Protein AF-A0AA40DHT6-F1 (afdb_monomer_lite)

InterPro domains:
  IPR029058 Alpha/Beta hydrolase fold [G3DSA:3.40.50.1820] (3-81)
  IPR029058 Alpha/Beta hydrolase fold [SSF53474] (16-81)
  IPR052374 SERAC1 [PTHR48182] (6-81)

Sequence (81 aa):
ADAKQQTVLYVARQLLDSLAENRKREEEVTRPLVFLAHSMGGLVVARALTFAASQSGKVDLMRIFECFAGGIFFGTPFGGS

Organism: NCBI:txid314023

Radius of gyration: 12.75 Å; chains: 1; bounding box: 36×20×33 Å

Secondary structure (DSSP, 8-state):
-HHHHHHHHHHHHHHHHHHHHT--SHHHHHS-EEEEEETHHHHHHHHHHHHHHT-TT-HHHHHHHHTEEEEEEES--TT--

Foldseek 3Di:
DVVLVVVLLVLLVVVLVVLLVVQPDPCRLQAADEEEAEAQRVSSPVSNLVVLCVCPPDPSSVSNNVSHPYYDYYNYPPVHD

pLDDT: mean 91.22, std 9.56, range [54.06, 97.81]

Structure (mmCIF, N/CA/C/O backbone):
data_AF-A0AA40DHT6-F1
#
_entry.id   AF-A0AA40DHT6-F1
#
loop_
_atom_site.group_PDB
_atom_site.id
_atom_site.type_symbol
_atom_site.label_atom_id
_atom_site.label_alt_id
_atom_site.label_comp_id
_atom_site.label_asym_id
_atom_site.label_entity_id
_atom_site.label_seq_id
_atom_site.pdbx_PDB_ins_code
_atom_site.Cartn_x
_atom_site.Cartn_y
_atom_site.Cartn_z
_atom_site.occupancy
_atom_site.B_iso_or_equiv
_atom_site.auth_seq_id
_atom_site.auth_comp_id
_atom_site.auth_asym_id
_atom_site.auth_atom_id
_atom_site.pdbx_PDB_model_num
ATOM 1 N N . ALA A 1 1 ? 21.453 -2.543 -7.139 1.00 58.59 1 ALA A N 1
ATOM 2 C CA . ALA A 1 1 ? 20.074 -3.047 -6.971 1.00 58.59 1 ALA A CA 1
ATOM 3 C C . ALA A 1 1 ? 19.498 -2.639 -5.613 1.00 58.59 1 ALA A C 1
ATOM 5 O O . ALA A 1 1 ? 18.397 -2.097 -5.590 1.00 58.59 1 ALA A O 1
ATOM 6 N N . ASP A 1 2 ? 20.264 -2.776 -4.525 1.00 60.88 2 ASP A N 1
ATOM 7 C CA . ASP A 1 2 ? 19.818 -2.442 -3.161 1.00 60.88 2 ASP A CA 1
ATOM 8 C C . ASP A 1 2 ? 19.400 -0.985 -2.947 1.00 60.88 2 ASP A C 1
ATOM 10 O O . ASP A 1 2 ? 18.324 -0.740 -2.411 1.00 60.88 2 ASP A O 1
ATOM 14 N N . ALA A 1 3 ? 20.168 -0.008 -3.440 1.00 65.88 3 ALA A N 1
ATOM 15 C CA . ALA A 1 3 ? 19.831 1.410 -3.254 1.00 65.88 3 ALA A CA 1
ATOM 16 C C . ALA A 1 3 ? 18.442 1.768 -3.821 1.00 65.88 3 ALA A C 1
ATOM 18 O O . ALA A 1 3 ? 17.658 2.461 -3.178 1.00 65.88 3 ALA A O 1
ATOM 19 N N . LYS A 1 4 ? 18.084 1.219 -4.992 1.00 68.31 4 LYS A N 1
ATOM 20 C CA . LYS A 1 4 ? 16.769 1.435 -5.619 1.00 68.31 4 LYS A CA 1
ATOM 21 C C . LYS A 1 4 ? 15.646 0.811 -4.784 1.00 68.31 4 LYS A C 1
ATOM 23 O O . LYS A 1 4 ? 14.587 1.413 -4.632 1.00 68.31 4 LYS A O 1
ATOM 28 N N . GLN A 1 5 ? 15.873 -0.376 -4.221 1.00 71.25 5 GLN A N 1
ATOM 29 C CA . GLN A 1 5 ? 14.904 -1.051 -3.352 1.00 71.25 5 GLN A CA 1
ATOM 30 C C . GLN A 1 5 ? 14.720 -0.313 -2.019 1.00 71.25 5 GLN A C 1
ATOM 32 O O . GLN A 1 5 ? 13.588 -0.180 -1.551 1.00 71.25 5 GLN A O 1
ATOM 37 N N . GLN A 1 6 ? 15.802 0.230 -1.454 1.00 72.75 6 GLN A N 1
ATOM 38 C CA . GLN A 1 6 ? 15.759 1.074 -0.259 1.00 72.75 6 GLN A CA 1
ATOM 39 C C . GLN A 1 6 ? 14.956 2.357 -0.506 1.00 72.75 6 GLN A C 1
ATOM 41 O O . GLN A 1 6 ? 14.092 2.693 0.304 1.00 72.75 6 GLN A O 1
ATOM 46 N N . THR A 1 7 ? 15.156 3.027 -1.648 1.00 87.12 7 THR A N 1
ATOM 47 C CA . THR A 1 7 ? 14.362 4.208 -2.020 1.00 87.12 7 THR A CA 1
ATOM 48 C C . THR A 1 7 ? 12.879 3.871 -2.168 1.00 87.12 7 THR A C 1
ATOM 50 O O . THR A 1 7 ? 12.038 4.593 -1.643 1.00 87.12 7 THR A O 1
ATOM 53 N N . VAL A 1 8 ? 12.528 2.759 -2.824 1.00 91.50 8 VAL A N 1
ATOM 54 C CA . VAL A 1 8 ? 11.117 2.367 -2.991 1.00 91.50 8 VAL A CA 1
ATOM 55 C C . VAL A 1 8 ? 10.450 2.095 -1.642 1.00 91.50 8 VAL A C 1
ATOM 57 O O . VAL A 1 8 ? 9.328 2.544 -1.432 1.00 91.50 8 VAL A O 1
ATOM 60 N N . LEU A 1 9 ? 11.122 1.401 -0.716 1.00 93.25 9 LEU A N 1
ATOM 61 C CA . LEU A 1 9 ? 10.567 1.161 0.620 1.00 93.25 9 LEU A CA 1
ATOM 62 C C . LEU A 1 9 ? 10.398 2.464 1.412 1.00 93.25 9 LEU A C 1
ATOM 64 O O . LEU A 1 9 ? 9.399 2.627 2.109 1.00 93.25 9 LEU A O 1
ATOM 68 N N . TYR A 1 10 ? 11.352 3.390 1.301 1.00 95.25 10 TYR A N 1
ATOM 69 C CA . TYR A 1 10 ? 11.248 4.702 1.932 1.00 95.25 10 TYR A CA 1
ATOM 70 C C . TYR A 1 10 ? 10.018 5.470 1.427 1.00 95.25 10 TYR A C 1
ATOM 72 O O . TYR A 1 10 ? 9.178 5.874 2.228 1.00 95.25 10 TYR A O 1
ATOM 80 N N . VAL A 1 11 ? 9.851 5.578 0.105 1.00 96.50 11 VAL A N 1
ATOM 81 C CA . VAL A 1 11 ? 8.696 6.266 -0.498 1.00 96.50 11 VAL A CA 1
ATOM 82 C C . VAL A 1 11 ? 7.385 5.535 -0.180 1.00 96.50 11 VAL A C 1
ATOM 84 O O . VAL A 1 11 ? 6.371 6.175 0.080 1.00 96.50 11 VAL A O 1
ATOM 87 N N . ALA A 1 12 ? 7.394 4.200 -0.128 1.00 97.19 12 ALA A N 1
ATOM 88 C CA . ALA A 1 12 ? 6.230 3.407 0.262 1.00 97.19 12 ALA A CA 1
ATOM 89 C C . ALA A 1 12 ? 5.773 3.710 1.697 1.00 97.19 12 ALA A C 1
ATOM 91 O O . ALA A 1 12 ? 4.576 3.832 1.944 1.00 97.19 12 ALA A O 1
ATOM 92 N N . ARG A 1 13 ? 6.712 3.882 2.636 1.00 96.44 13 ARG A N 1
ATOM 93 C CA . ARG A 1 13 ? 6.390 4.309 4.006 1.00 96.44 13 ARG A CA 1
ATOM 94 C C . ARG A 1 13 ? 5.818 5.720 4.033 1.00 96.44 13 ARG A C 1
ATOM 96 O O . ARG A 1 13 ? 4.776 5.912 4.639 1.00 96.44 13 ARG A O 1
ATOM 103 N N . GLN A 1 14 ? 6.416 6.665 3.304 1.00 97.38 14 GLN A N 1
ATOM 104 C CA . GLN A 1 14 ? 5.874 8.026 3.221 1.00 97.38 14 GLN A CA 1
ATOM 105 C C . GLN A 1 14 ? 4.452 8.059 2.649 1.00 97.38 14 GLN A C 1
ATOM 107 O O . GLN A 1 14 ? 3.619 8.826 3.130 1.00 97.38 14 GLN A O 1
ATOM 112 N N . LEU A 1 15 ? 4.158 7.217 1.653 1.00 97.31 15 LEU A N 1
ATOM 113 C CA . LEU A 1 15 ? 2.810 7.066 1.108 1.00 97.31 15 LEU A CA 1
ATOM 114 C C . LEU A 1 15 ? 1.829 6.575 2.181 1.00 97.31 15 LEU A C 1
ATOM 116 O O . LEU A 1 15 ? 0.750 7.144 2.322 1.00 97.31 15 LEU A O 1
ATOM 120 N N . LEU A 1 16 ? 2.201 5.543 2.940 1.00 97.00 16 LEU A N 1
ATOM 121 C CA . LEU A 1 16 ? 1.370 5.000 4.014 1.00 97.00 16 LEU A CA 1
ATOM 122 C C . LEU A 1 16 ? 1.152 5.995 5.153 1.00 97.00 16 LEU A C 1
ATOM 124 O O . LEU A 1 16 ? 0.015 6.167 5.580 1.00 97.00 16 LEU A O 1
ATOM 128 N N . ASP A 1 17 ? 2.211 6.661 5.610 1.00 96.25 17 ASP A N 1
ATOM 129 C CA . ASP A 1 17 ? 2.128 7.666 6.671 1.00 96.25 17 ASP A CA 1
ATOM 130 C C . ASP A 1 17 ? 1.212 8.815 6.226 1.00 96.25 17 ASP A C 1
ATOM 132 O O . ASP A 1 17 ? 0.305 9.215 6.950 1.00 96.25 17 ASP A O 1
ATOM 136 N N . SER A 1 18 ? 1.359 9.274 4.97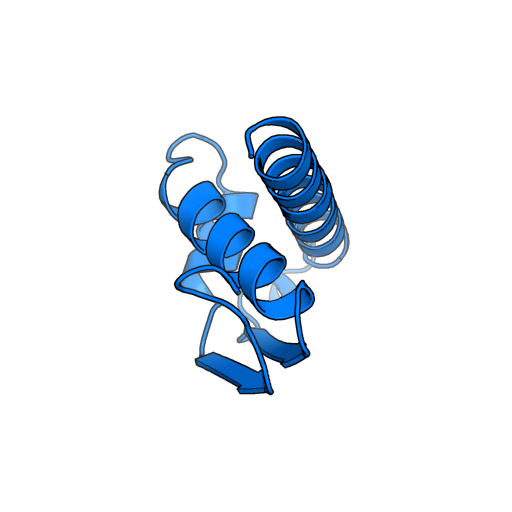8 1.00 96.62 18 SER A N 1
ATOM 137 C CA . SER A 1 18 ? 0.483 10.303 4.408 1.00 96.62 18 SER A CA 1
ATOM 138 C C . SER A 1 18 ? -0.974 9.836 4.327 1.00 96.62 18 SER A C 1
ATOM 140 O O . SER A 1 18 ? -1.885 10.606 4.625 1.00 96.62 18 SER A O 1
ATOM 142 N N . LEU A 1 19 ? -1.225 8.580 3.946 1.00 95.94 19 LEU A N 1
ATOM 143 C CA . LEU A 1 19 ? -2.578 8.021 3.906 1.00 95.94 19 LEU A CA 1
ATOM 144 C C . LEU A 1 19 ? -3.193 7.891 5.300 1.00 95.94 19 LEU A C 1
ATOM 146 O O . LEU A 1 19 ? -4.367 8.215 5.455 1.00 95.94 19 LEU A O 1
ATOM 150 N N . ALA A 1 20 ? -2.423 7.450 6.295 1.00 94.88 20 ALA A N 1
ATOM 151 C CA . ALA A 1 20 ? -2.878 7.345 7.679 1.00 94.88 20 ALA A CA 1
ATOM 152 C C . ALA A 1 20 ? -3.239 8.729 8.232 1.00 94.88 20 ALA A C 1
ATOM 154 O O . ALA A 1 20 ? -4.306 8.912 8.816 1.00 94.88 20 ALA A O 1
ATOM 155 N N . GLU A 1 21 ? -2.410 9.736 7.946 1.00 94.75 21 GLU A N 1
ATOM 156 C CA . GLU A 1 21 ? -2.663 11.108 8.378 1.00 94.75 21 GLU A CA 1
ATOM 157 C C . GLU A 1 21 ? -3.933 11.711 7.754 1.00 94.75 21 GLU A C 1
ATOM 159 O O . GLU A 1 21 ? -4.645 12.463 8.419 1.00 94.75 21 GLU A O 1
ATOM 164 N N . ASN A 1 22 ? -4.254 11.341 6.510 1.00 93.56 22 ASN A N 1
ATOM 165 C CA . ASN A 1 22 ? -5.454 11.793 5.793 1.00 93.56 22 ASN A CA 1
ATOM 166 C C . ASN A 1 22 ? -6.708 10.940 6.067 1.00 93.56 22 ASN A C 1
ATOM 168 O O . ASN A 1 22 ? -7.759 11.200 5.482 1.00 93.56 22 ASN A O 1
ATOM 172 N N . ARG A 1 23 ? -6.619 9.895 6.899 1.00 93.56 23 ARG A N 1
ATOM 173 C CA . ARG A 1 23 ? -7.727 8.970 7.186 1.00 93.56 23 ARG A CA 1
ATOM 174 C C . ARG A 1 23 ? -7.947 8.836 8.687 1.00 93.56 23 ARG A C 1
ATOM 176 O O . ARG A 1 23 ? -7.839 7.747 9.237 1.00 93.56 23 ARG A O 1
ATOM 183 N N . LYS A 1 24 ? -8.254 9.951 9.352 1.00 91.00 24 LYS A N 1
ATOM 184 C CA . LYS A 1 24 ? -8.490 9.983 10.808 1.00 91.00 24 LYS A CA 1
ATOM 185 C C . LYS A 1 24 ? -9.971 9.966 11.180 1.00 91.00 24 LYS A C 1
ATOM 187 O O . LYS A 1 24 ? -10.303 9.587 12.299 1.00 91.00 24 LYS A O 1
ATOM 192 N N . ARG A 1 25 ? -10.866 10.373 10.273 1.00 91.75 25 ARG A N 1
ATOM 193 C CA . ARG A 1 25 ? -12.316 10.403 10.530 1.00 91.75 25 ARG A CA 1
ATOM 194 C C . ARG A 1 25 ? -12.944 9.030 10.284 1.00 91.75 25 ARG A C 1
ATOM 196 O O . ARG A 1 25 ? -12.467 8.284 9.434 1.00 91.75 25 ARG A O 1
ATOM 203 N N . GLU A 1 26 ? -14.037 8.707 10.979 1.00 85.56 26 GLU A N 1
ATOM 204 C CA . GLU A 1 26 ? -14.724 7.401 10.869 1.00 85.56 26 GLU A CA 1
ATOM 205 C C . GLU A 1 26 ? -15.136 7.039 9.429 1.00 85.56 26 GLU A C 1
ATOM 207 O O . GLU A 1 26 ? -14.951 5.909 8.972 1.00 85.56 26 GLU A O 1
ATOM 212 N N . GLU A 1 27 ? -15.629 8.018 8.676 1.00 88.81 27 GLU A N 1
ATOM 213 C CA . GLU A 1 27 ? -15.991 7.836 7.266 1.00 88.81 27 GLU A CA 1
ATOM 214 C C . GLU A 1 27 ? -14.759 7.609 6.381 1.00 88.81 27 GLU A C 1
ATOM 216 O O . GLU A 1 27 ? -14.813 6.924 5.361 1.00 88.81 27 GLU A O 1
ATOM 221 N N . GLU A 1 28 ? -13.617 8.179 6.763 1.00 89.75 28 GLU A N 1
ATOM 222 C CA . GLU A 1 28 ? -12.383 8.055 6.001 1.00 89.75 28 GLU A CA 1
ATOM 223 C C . GLU A 1 28 ? -11.685 6.741 6.277 1.00 89.75 28 GLU A C 1
ATOM 225 O O . GLU A 1 28 ? -11.142 6.183 5.335 1.00 89.75 28 GLU A O 1
ATOM 230 N N . VAL A 1 29 ? -11.697 6.239 7.517 1.00 90.19 29 VAL A N 1
ATOM 231 C CA . VAL A 1 29 ? -11.008 4.990 7.874 1.00 90.19 29 VAL A CA 1
ATOM 232 C C . VAL A 1 29 ? -11.605 3.780 7.170 1.00 90.19 29 VAL A C 1
ATOM 234 O O . VAL A 1 29 ? -10.849 2.862 6.880 1.00 90.19 29 VAL A O 1
ATOM 237 N N . THR A 1 30 ? -12.899 3.798 6.834 1.00 91.69 30 THR A N 1
ATOM 238 C CA . THR A 1 30 ? -13.603 2.702 6.137 1.00 91.69 30 THR A CA 1
ATOM 239 C C . THR A 1 30 ? -13.689 2.883 4.620 1.00 91.69 30 THR A C 1
ATOM 241 O O . THR A 1 30 ? -14.045 1.949 3.902 1.00 91.69 30 THR A O 1
ATOM 244 N N . ARG A 1 31 ? -13.357 4.072 4.097 1.00 95.75 31 ARG A N 1
ATOM 245 C CA . ARG A 1 31 ? -13.528 4.390 2.674 1.00 95.75 31 ARG A CA 1
ATOM 246 C C . ARG A 1 31 ? -12.627 3.518 1.789 1.00 95.75 31 ARG A C 1
ATOM 248 O O . ARG A 1 31 ? -11.406 3.599 1.957 1.00 95.75 31 ARG A O 1
ATOM 255 N N . PRO A 1 32 ? -13.170 2.783 0.804 1.00 96.88 32 PRO A N 1
ATOM 256 C CA . PRO A 1 32 ? -12.369 1.994 -0.126 1.00 96.88 32 PRO A CA 1
ATOM 257 C C . PRO A 1 32 ? -11.269 2.817 -0.816 1.00 96.88 32 PRO A C 1
ATOM 259 O O . PRO A 1 32 ? -11.479 3.970 -1.198 1.00 96.88 32 PRO A O 1
ATOM 262 N N . LEU A 1 33 ? -10.091 2.219 -0.972 1.00 97.06 33 LEU A N 1
ATOM 263 C CA . LEU A 1 33 ? -8.904 2.794 -1.594 1.00 97.06 33 LEU A CA 1
ATOM 264 C C . LEU A 1 33 ? -8.640 2.115 -2.936 1.00 97.06 33 LEU A C 1
ATOM 266 O O . LEU A 1 33 ? -8.473 0.897 -3.003 1.00 97.06 33 LEU A O 1
ATOM 270 N N . VAL A 1 34 ? -8.545 2.921 -3.993 1.00 97.62 34 VAL A N 1
ATOM 271 C CA . VAL A 1 34 ? -8.109 2.478 -5.320 1.00 97.62 34 VAL A CA 1
ATOM 272 C C . VAL A 1 34 ? -6.832 3.218 -5.690 1.00 97.62 34 VAL A C 1
ATOM 274 O O . VAL A 1 34 ? -6.785 4.445 -5.611 1.00 97.62 34 VAL A O 1
ATOM 277 N N . PHE A 1 35 ? -5.800 2.485 -6.105 1.00 97.81 35 PHE A N 1
ATOM 278 C CA . PHE A 1 35 ? -4.543 3.084 -6.554 1.00 97.81 35 PHE A CA 1
ATOM 279 C C . PHE A 1 35 ? -4.458 3.130 -8.076 1.00 97.81 35 P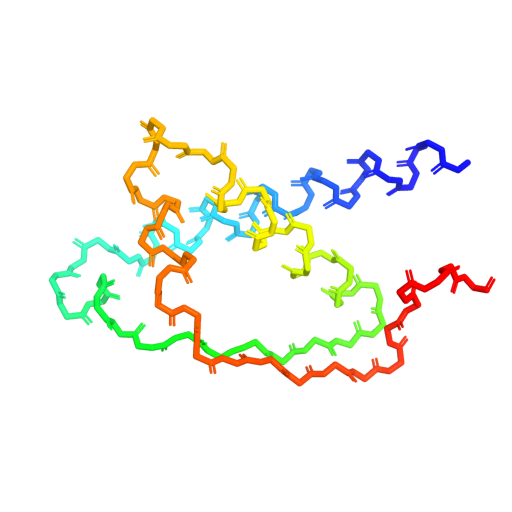HE A C 1
ATOM 281 O O . PHE A 1 35 ? -4.670 2.130 -8.753 1.00 97.81 35 PHE A O 1
ATOM 288 N N . LEU A 1 36 ? -4.069 4.285 -8.607 1.00 97.50 36 LEU A N 1
ATOM 289 C CA . LEU A 1 36 ? -3.665 4.453 -9.996 1.00 97.50 36 LEU A CA 1
ATOM 290 C C . LEU A 1 36 ? -2.162 4.697 -10.015 1.00 97.50 36 LEU A C 1
ATOM 292 O O . LEU A 1 36 ? -1.693 5.725 -9.529 1.00 97.50 36 LEU A O 1
ATOM 296 N N . ALA A 1 37 ? -1.403 3.746 -10.539 1.00 96.88 37 ALA A N 1
ATOM 297 C CA . ALA A 1 37 ? 0.043 3.775 -10.458 1.00 96.88 37 ALA A CA 1
ATOM 298 C C . ALA A 1 37 ? 0.682 3.641 -11.841 1.00 96.88 37 ALA A C 1
ATOM 300 O O . ALA A 1 37 ? 0.296 2.806 -12.655 1.00 96.88 37 ALA A O 1
ATOM 301 N N . HIS A 1 38 ? 1.697 4.462 -12.094 1.00 95.19 38 HIS A N 1
ATOM 302 C CA . HIS A 1 38 ? 2.442 4.480 -13.347 1.00 95.19 38 HIS A CA 1
ATOM 303 C C . HIS A 1 38 ? 3.932 4.251 -13.082 1.00 95.19 38 HIS A C 1
ATOM 305 O O . HIS A 1 38 ? 4.493 4.803 -12.130 1.00 95.19 38 HIS A O 1
ATOM 311 N N . SER A 1 39 ? 4.585 3.457 -13.934 1.00 92.75 39 SER A N 1
ATOM 312 C CA . SER A 1 39 ? 6.024 3.191 -13.882 1.00 92.75 39 SER A CA 1
ATOM 313 C C . SER A 1 39 ? 6.458 2.729 -12.479 1.00 92.75 39 SER A C 1
ATOM 315 O O . SER A 1 39 ? 5.831 1.841 -11.892 1.00 92.75 39 SER A O 1
ATOM 317 N N . MET A 1 40 ? 7.498 3.335 -11.900 1.00 92.75 40 MET A N 1
ATOM 318 C CA . MET A 1 40 ? 7.986 3.016 -10.553 1.00 92.75 40 MET A CA 1
ATOM 319 C C . MET A 1 40 ? 6.945 3.221 -9.447 1.00 92.75 40 MET A C 1
ATOM 321 O O . MET A 1 40 ? 7.051 2.578 -8.404 1.00 92.75 40 MET A O 1
ATOM 325 N N . GLY A 1 41 ? 5.929 4.064 -9.659 1.00 94.19 41 GLY A N 1
ATOM 326 C CA . GLY A 1 41 ? 4.862 4.273 -8.680 1.00 94.19 41 GLY A CA 1
ATOM 327 C C . GLY A 1 41 ? 4.125 2.978 -8.337 1.00 94.19 41 GLY A C 1
ATOM 328 O O . GLY A 1 41 ? 3.711 2.787 -7.198 1.00 94.19 41 GLY A O 1
ATOM 329 N N . GLY A 1 42 ? 4.037 2.032 -9.276 1.00 95.88 42 GLY A N 1
ATOM 330 C CA . GLY A 1 42 ? 3.408 0.742 -9.000 1.00 95.88 42 GLY A CA 1
ATOM 331 C C . GLY A 1 42 ? 4.220 -0.147 -8.063 1.00 95.88 42 GLY A C 1
ATOM 332 O O . GLY A 1 42 ? 3.644 -0.842 -7.230 1.00 95.88 42 GLY A O 1
ATOM 333 N N . LEU A 1 43 ? 5.554 -0.062 -8.117 1.00 95.38 43 LEU A N 1
ATOM 334 C CA . LEU A 1 43 ? 6.421 -0.736 -7.147 1.00 95.38 43 LEU A CA 1
ATOM 335 C C . LEU A 1 43 ? 6.266 -0.129 -5.753 1.00 95.38 43 LEU A C 1
ATOM 337 O O . LEU A 1 43 ? 6.264 -0.864 -4.770 1.00 95.38 43 LEU A O 1
ATOM 341 N N . VAL A 1 44 ? 6.120 1.196 -5.673 1.00 96.56 44 VAL A N 1
ATOM 342 C CA . VAL A 1 44 ? 5.860 1.901 -4.412 1.00 96.56 44 VAL A CA 1
ATOM 343 C C . VAL A 1 44 ? 4.537 1.435 -3.812 1.00 96.56 44 VAL A C 1
ATOM 345 O O . VAL A 1 44 ? 4.524 1.023 -2.657 1.00 96.56 44 VAL A O 1
ATOM 348 N N . VAL A 1 45 ? 3.450 1.427 -4.591 1.00 97.56 45 VAL A N 1
ATOM 349 C CA . VAL A 1 45 ? 2.127 0.971 -4.128 1.00 97.56 45 VAL A CA 1
ATOM 350 C C . VAL A 1 45 ? 2.166 -0.494 -3.694 1.00 97.56 45 VAL A C 1
ATOM 352 O O . VAL A 1 45 ? 1.712 -0.814 -2.600 1.00 97.56 45 VAL A O 1
ATOM 355 N N . ALA A 1 46 ? 2.763 -1.383 -4.491 1.00 95.62 46 ALA A N 1
ATOM 356 C CA . ALA A 1 46 ? 2.874 -2.793 -4.124 1.00 95.62 46 ALA A CA 1
ATOM 357 C C . ALA A 1 46 ? 3.676 -2.990 -2.830 1.00 95.62 46 ALA A C 1
ATOM 359 O O . ALA A 1 46 ? 3.237 -3.708 -1.934 1.00 95.62 46 ALA A O 1
ATOM 360 N N . ARG A 1 47 ? 4.818 -2.304 -2.683 1.00 95.94 47 ARG A N 1
ATOM 361 C CA . ARG A 1 47 ? 5.622 -2.357 -1.453 1.00 95.94 47 ARG A CA 1
ATOM 362 C C . ARG A 1 47 ? 4.892 -1.760 -0.256 1.00 95.94 47 ARG A C 1
ATOM 364 O O . ARG A 1 47 ? 5.019 -2.314 0.831 1.00 95.94 47 ARG A O 1
ATOM 371 N N . ALA A 1 48 ? 4.133 -0.684 -0.444 1.00 97.25 48 ALA A N 1
ATOM 372 C CA . ALA A 1 48 ? 3.314 -0.081 0.601 1.00 97.25 48 ALA A CA 1
ATOM 373 C C . ALA A 1 48 ? 2.257 -1.073 1.097 1.00 97.25 48 ALA A C 1
ATOM 375 O O . ALA A 1 48 ? 2.178 -1.319 2.295 1.00 97.25 48 ALA A O 1
ATOM 376 N N . LEU A 1 49 ? 1.518 -1.719 0.193 1.00 97.06 49 LEU A N 1
ATOM 377 C CA . LEU A 1 49 ? 0.498 -2.705 0.559 1.00 97.06 49 LEU A CA 1
ATOM 378 C C . LEU A 1 49 ? 1.100 -3.931 1.256 1.00 97.06 49 LEU A C 1
ATOM 380 O O . LEU A 1 49 ? 0.606 -4.331 2.306 1.00 97.06 49 LEU A O 1
ATOM 384 N N . THR A 1 50 ? 2.201 -4.492 0.739 1.00 95.75 50 THR A N 1
ATOM 385 C CA . THR A 1 50 ? 2.891 -5.615 1.399 1.00 95.75 50 THR A CA 1
ATOM 386 C C . THR A 1 50 ? 3.415 -5.227 2.781 1.00 95.75 50 THR A C 1
ATOM 388 O O . THR A 1 50 ? 3.300 -6.009 3.721 1.00 95.75 50 THR A O 1
ATOM 391 N N . PHE A 1 51 ? 3.985 -4.027 2.921 1.00 95.81 51 PHE A N 1
ATOM 392 C CA . PHE A 1 51 ? 4.475 -3.544 4.208 1.00 95.81 51 PHE A CA 1
ATOM 393 C C . PHE A 1 51 ? 3.326 -3.303 5.189 1.00 95.81 51 PHE A C 1
ATOM 395 O O . PHE A 1 51 ? 3.426 -3.711 6.337 1.00 95.81 51 PHE A O 1
ATOM 402 N N . ALA A 1 52 ? 2.227 -2.688 4.755 1.00 96.06 52 ALA A N 1
ATOM 403 C CA . ALA A 1 52 ? 1.048 -2.472 5.586 1.00 96.06 52 ALA A CA 1
ATOM 404 C C . ALA A 1 52 ? 0.454 -3.798 6.093 1.00 96.06 52 ALA A C 1
ATOM 406 O O . ALA A 1 52 ? 0.209 -3.936 7.290 1.00 96.06 52 ALA A O 1
ATOM 407 N N . ALA A 1 53 ? 0.330 -4.799 5.215 1.00 95.25 53 ALA A N 1
ATOM 408 C CA . ALA A 1 53 ? -0.150 -6.136 5.568 1.00 95.25 53 ALA A CA 1
ATOM 409 C C . ALA A 1 53 ? 0.751 -6.863 6.583 1.00 95.25 53 ALA A C 1
ATOM 411 O O . ALA A 1 53 ? 0.271 -7.685 7.358 1.00 95.25 53 ALA A O 1
ATOM 412 N N . SER A 1 54 ? 2.058 -6.572 6.597 1.00 94.81 54 SER A N 1
ATOM 413 C CA . SER A 1 54 ? 3.008 -7.215 7.511 1.00 94.81 54 SER A CA 1
ATOM 414 C C . SER A 1 54 ? 3.110 -6.537 8.884 1.00 94.81 54 SER A C 1
ATOM 416 O O .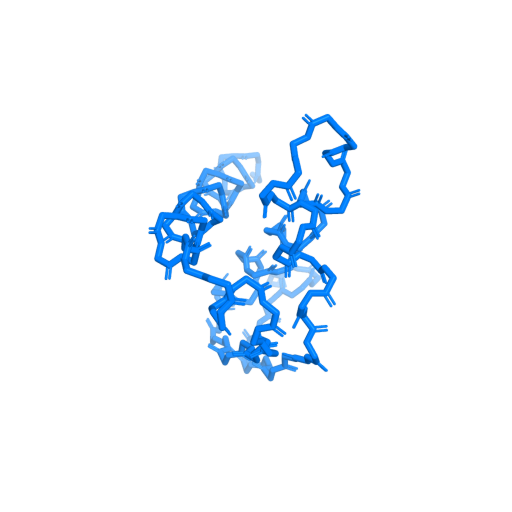 SER A 1 54 ? 3.911 -6.972 9.709 1.00 94.81 54 SER A O 1
ATOM 418 N N . GLN A 1 55 ? 2.393 -5.436 9.131 1.00 92.31 55 GLN A N 1
ATOM 419 C CA . GLN A 1 55 ? 2.511 -4.632 10.355 1.00 92.31 55 GLN A CA 1
ATOM 420 C C . GLN A 1 55 ? 1.337 -4.872 11.310 1.00 92.31 55 GLN A C 1
ATOM 422 O O . GLN A 1 55 ? 0.540 -3.975 11.573 1.00 92.31 55 GLN A O 1
ATOM 427 N N . SER A 1 56 ? 1.275 -6.066 11.903 1.00 82.69 56 SER A N 1
ATOM 428 C CA . SER A 1 56 ? 0.194 -6.483 12.815 1.00 82.69 56 SER A CA 1
ATOM 429 C C . SER A 1 56 ? 0.025 -5.591 14.056 1.00 82.69 56 SER A C 1
ATOM 431 O O . SER A 1 56 ? -1.031 -5.592 14.675 1.00 82.69 56 SER A O 1
ATOM 433 N N . GLY A 1 57 ? 1.057 -4.828 14.435 1.00 88.19 57 GLY A N 1
ATOM 434 C CA . GLY A 1 57 ? 1.025 -3.909 15.580 1.00 88.19 57 GLY A CA 1
ATOM 435 C C . GLY A 1 57 ? 0.603 -2.472 15.251 1.00 88.19 57 GLY A C 1
ATOM 436 O O . GLY A 1 57 ? 0.508 -1.655 16.162 1.00 88.19 57 GLY A O 1
ATOM 437 N N . LYS A 1 58 ? 0.384 -2.129 13.973 1.00 91.50 58 LYS A N 1
ATOM 438 C CA . LYS A 1 58 ? 0.030 -0.767 13.542 1.00 91.50 58 LYS A CA 1
ATOM 439 C C . LYS A 1 58 ? -1.354 -0.750 12.905 1.00 91.50 58 LYS A C 1
ATOM 441 O O . LYS A 1 58 ? -1.48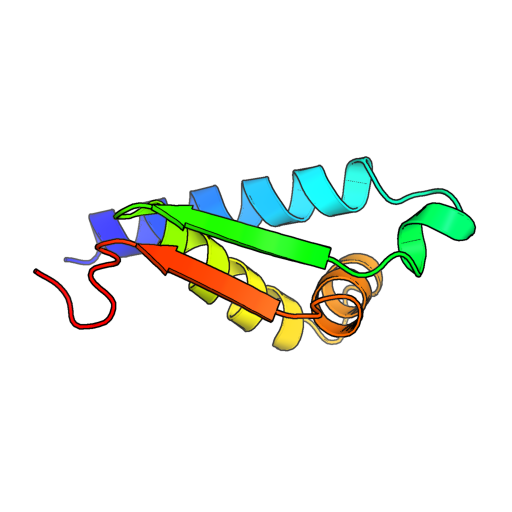7 -0.926 11.695 1.00 91.50 58 LYS A O 1
ATOM 446 N N . VAL A 1 59 ? -2.368 -0.491 13.732 1.00 91.25 59 VAL A N 1
ATOM 447 C CA . VAL A 1 59 ? -3.790 -0.515 13.344 1.00 91.25 59 VAL A CA 1
ATOM 448 C C . VAL A 1 59 ? -4.072 0.367 12.125 1.00 91.25 59 VAL A C 1
ATOM 450 O O . VAL A 1 59 ? -4.750 -0.076 11.204 1.00 91.25 59 VAL A O 1
ATOM 453 N N . ASP A 1 60 ? -3.507 1.574 12.063 1.00 92.56 60 ASP A N 1
ATOM 454 C CA . ASP A 1 60 ? -3.767 2.499 10.950 1.00 92.56 60 ASP A CA 1
ATOM 455 C C . ASP A 1 60 ? -3.231 1.972 9.612 1.00 92.56 60 ASP A C 1
ATOM 457 O O . ASP A 1 60 ? -3.879 2.115 8.575 1.00 92.56 60 ASP A O 1
ATOM 461 N N . LEU A 1 61 ? -2.079 1.291 9.630 1.00 94.50 61 LEU A N 1
ATOM 462 C CA . LEU A 1 61 ? -1.516 0.665 8.433 1.00 94.50 61 LEU A CA 1
ATOM 463 C C . LEU A 1 61 ? -2.326 -0.559 8.013 1.00 94.50 61 LEU A C 1
ATOM 465 O O . LEU A 1 61 ? -2.617 -0.722 6.829 1.00 94.50 61 LEU A O 1
ATOM 469 N N . MET A 1 62 ? -2.732 -1.386 8.977 1.00 94.19 62 MET A N 1
ATOM 470 C CA . MET A 1 62 ? -3.592 -2.536 8.712 1.00 94.19 62 MET A CA 1
ATOM 471 C C . MET A 1 62 ? -4.912 -2.098 8.063 1.00 94.19 62 MET A C 1
ATOM 473 O O . MET A 1 62 ? -5.296 -2.652 7.038 1.00 94.19 62 MET A O 1
ATOM 477 N N . ARG A 1 63 ? -5.543 -1.033 8.570 1.00 93.25 63 ARG A N 1
ATOM 478 C CA . ARG A 1 63 ? -6.773 -0.466 7.992 1.00 93.25 63 ARG A CA 1
ATOM 479 C C . ARG A 1 63 ? -6.594 0.014 6.555 1.00 93.25 63 ARG A C 1
ATOM 481 O O . ARG A 1 63 ? -7.487 -0.172 5.734 1.00 93.25 63 ARG A O 1
ATOM 488 N N . ILE A 1 64 ? -5.452 0.626 6.226 1.00 95.69 64 ILE A N 1
ATOM 489 C CA . ILE A 1 64 ? -5.143 1.019 4.840 1.00 95.69 64 ILE A CA 1
ATOM 490 C C . ILE A 1 64 ? -5.129 -0.211 3.928 1.00 95.69 64 ILE A C 1
ATOM 492 O O . ILE A 1 64 ? -5.681 -0.155 2.829 1.00 95.69 64 ILE A O 1
ATOM 496 N N . PHE A 1 65 ? -4.526 -1.314 4.379 1.00 96.06 65 PHE A N 1
ATOM 497 C CA . PHE A 1 65 ? -4.518 -2.566 3.627 1.00 96.06 65 PHE A CA 1
ATOM 498 C C . PHE A 1 65 ? -5.924 -3.172 3.498 1.00 96.06 65 PHE A C 1
ATOM 500 O O . PHE A 1 65 ? -6.311 -3.554 2.401 1.00 96.06 65 PHE A O 1
ATOM 507 N N . GLU A 1 66 ? -6.718 -3.196 4.569 1.00 94.56 66 GLU A N 1
ATOM 508 C CA . GLU A 1 66 ? -8.102 -3.701 4.541 1.00 94.56 66 GLU A CA 1
ATOM 509 C C . GLU A 1 66 ? -9.018 -2.885 3.624 1.00 94.56 66 GLU A C 1
ATOM 511 O O . GLU A 1 66 ? -9.916 -3.428 2.986 1.00 94.56 66 GLU A O 1
ATOM 516 N N . CYS A 1 67 ? -8.779 -1.577 3.523 1.00 96.25 67 CYS A N 1
ATOM 517 C CA . CYS A 1 67 ? -9.545 -0.703 2.644 1.00 96.25 67 CYS A CA 1
ATOM 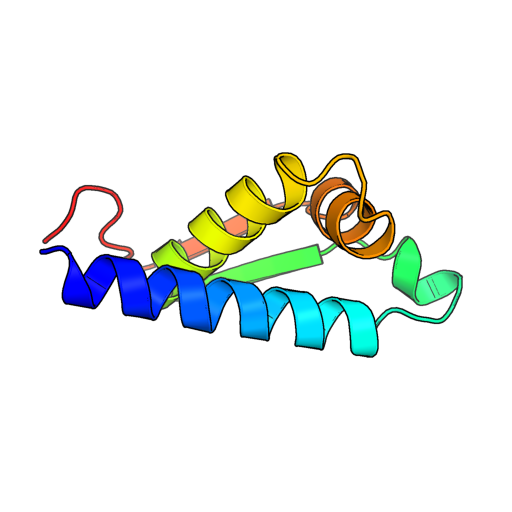518 C C . CYS A 1 67 ? -9.093 -0.764 1.184 1.00 96.25 67 CYS A C 1
ATOM 520 O O . CYS A 1 67 ? -9.746 -0.156 0.339 1.00 96.25 67 CYS A O 1
ATOM 522 N N . PHE A 1 68 ? -7.992 -1.441 0.854 1.00 96.88 68 PHE A N 1
ATOM 523 C CA . PHE A 1 68 ? -7.542 -1.567 -0.527 1.00 96.88 68 PHE A CA 1
ATOM 524 C C . PHE A 1 68 ? -8.542 -2.392 -1.347 1.00 96.88 68 PHE A C 1
ATOM 526 O O . PHE A 1 68 ? -8.644 -3.607 -1.208 1.00 96.88 68 PHE A O 1
ATOM 533 N N . ALA A 1 69 ? -9.261 -1.717 -2.240 1.00 97.75 69 ALA A N 1
ATOM 534 C CA . ALA A 1 69 ? -10.262 -2.331 -3.104 1.00 97.75 69 ALA A CA 1
ATOM 535 C C . ALA A 1 69 ? -9.690 -2.776 -4.456 1.00 97.75 69 ALA A C 1
ATOM 537 O O . ALA A 1 69 ? -10.258 -3.643 -5.115 1.00 97.75 69 ALA A O 1
ATOM 538 N N . GLY A 1 70 ? -8.576 -2.186 -4.893 1.00 96.50 70 GLY A N 1
ATOM 539 C CA . GLY A 1 70 ? -7.935 -2.550 -6.152 1.00 96.50 70 GLY A CA 1
ATOM 540 C C . GLY A 1 70 ? -6.916 -1.526 -6.634 1.00 96.50 70 GLY A C 1
ATOM 541 O O . GLY A 1 70 ? -6.812 -0.414 -6.117 1.00 96.50 70 GLY A O 1
ATOM 542 N N . GLY A 1 71 ? -6.136 -1.902 -7.643 1.00 96.75 71 GLY A N 1
ATOM 543 C CA . GLY A 1 71 ? -5.127 -1.027 -8.229 1.00 96.75 71 GLY A CA 1
ATOM 544 C C . GLY A 1 71 ? -5.007 -1.216 -9.733 1.00 96.75 71 GLY A C 1
ATOM 545 O O . GLY A 1 71 ? -5.113 -2.333 -10.234 1.00 96.75 71 GLY A O 1
ATOM 546 N N . ILE A 1 72 ? -4.767 -0.117 -10.443 1.00 97.38 72 ILE A N 1
ATOM 547 C CA . ILE A 1 72 ? -4.483 -0.084 -11.875 1.00 97.38 72 ILE A CA 1
ATOM 548 C C . ILE A 1 72 ? -3.017 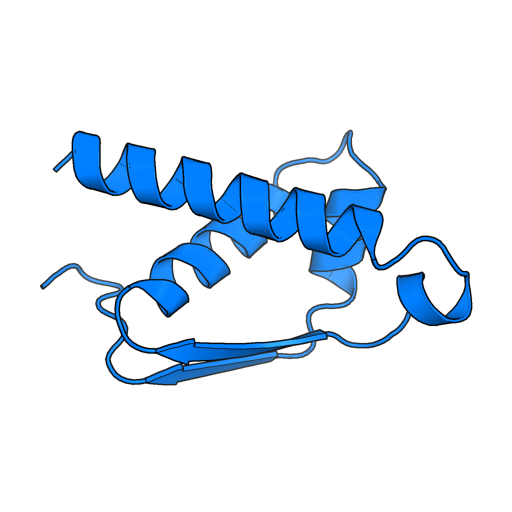0.316 -12.045 1.00 97.38 72 ILE A C 1
ATOM 550 O O . ILE A 1 72 ? -2.591 1.359 -11.546 1.00 97.38 72 ILE A O 1
ATOM 554 N N . PHE A 1 73 ? -2.250 -0.514 -12.751 1.00 96.31 73 PHE A N 1
ATOM 555 C CA . PHE A 1 73 ? -0.800 -0.381 -12.880 1.00 96.31 73 PHE A CA 1
ATOM 556 C C . PHE A 1 73 ? -0.392 -0.286 -14.351 1.00 96.31 73 PHE A C 1
ATOM 558 O O . PHE A 1 73 ? -0.599 -1.224 -15.117 1.00 96.31 73 PHE A O 1
ATOM 565 N N . PHE A 1 74 ? 0.224 0.829 -14.742 1.00 94.81 74 PHE A N 1
ATOM 566 C CA . PHE A 1 74 ? 0.664 1.080 -16.115 1.00 94.81 74 PHE A CA 1
ATOM 567 C C . PHE A 1 74 ? 2.184 1.138 -16.208 1.00 94.81 74 PHE A C 1
ATOM 569 O O . PHE A 1 74 ? 2.820 1.971 -15.561 1.00 94.81 74 PHE A O 1
ATOM 576 N N . GLY A 1 75 ? 2.779 0.268 -17.027 1.00 92.19 75 GLY A N 1
ATOM 577 C CA . GLY A 1 75 ? 4.229 0.258 -17.255 1.00 92.19 75 GLY A CA 1
ATOM 578 C C . GLY A 1 75 ? 5.054 0.000 -15.989 1.00 92.19 75 GLY A C 1
ATOM 579 O O . GLY A 1 75 ? 6.205 0.425 -15.912 1.00 92.19 75 GLY A O 1
ATOM 580 N N . THR A 1 76 ? 4.469 -0.632 -14.966 1.00 94.38 76 THR A N 1
ATOM 581 C CA . THR A 1 76 ? 5.156 -0.906 -13.701 1.00 94.38 76 THR A CA 1
ATOM 582 C C . THR A 1 76 ? 6.136 -2.073 -13.850 1.00 94.38 76 THR A C 1
ATOM 584 O O . THR A 1 76 ? 5.706 -3.182 -14.167 1.00 94.38 76 THR A O 1
ATOM 587 N N . PRO A 1 77 ? 7.437 -1.873 -13.562 1.00 92.12 77 PRO A N 1
ATOM 588 C CA . PRO A 1 77 ? 8.459 -2.905 -13.729 1.00 92.12 77 PRO A CA 1
ATOM 589 C C . PRO A 1 77 ? 8.487 -3.871 -12.531 1.00 92.12 77 PRO A C 1
ATOM 591 O O . PRO A 1 77 ? 9.446 -3.889 -11.759 1.00 92.12 77 PRO A O 1
ATOM 594 N N . PHE A 1 78 ? 7.418 -4.656 -12.333 1.00 85.94 78 PHE A N 1
ATOM 595 C CA . PHE A 1 78 ? 7.299 -5.604 -11.209 1.00 85.94 78 PHE A CA 1
ATOM 596 C C . PHE A 1 78 ? 8.422 -6.651 -11.176 1.00 85.94 78 PHE A C 1
ATOM 598 O O . PHE A 1 78 ? 8.887 -7.009 -10.096 1.00 85.94 78 PHE A O 1
ATOM 605 N N . GLY A 1 79 ? 8.885 -7.097 -12.346 1.00 79.06 79 GLY A N 1
ATOM 606 C CA . GLY A 1 79 ? 9.997 -8.041 -12.501 1.00 79.06 79 GLY A CA 1
ATOM 607 C C . GLY A 1 79 ? 11.384 -7.396 -12.582 1.00 79.06 79 GLY A C 1
ATOM 608 O O . GLY A 1 79 ? 12.354 -8.095 -12.849 1.00 79.06 79 GLY A O 1
ATOM 609 N N . GLY A 1 80 ? 11.496 -6.082 -12.361 1.00 67.56 80 GLY A N 1
ATOM 610 C CA . GLY A 1 80 ? 12.646 -5.297 -12.813 1.00 67.56 80 GLY A CA 1
ATOM 611 C C . GLY A 1 80 ? 12.390 -4.681 -14.189 1.00 67.56 80 GLY A C 1
ATOM 612 O O . GLY A 1 80 ? 11.309 -4.843 -14.757 1.00 67.56 80 GLY A O 1
ATOM 613 N N . SER A 1 81 ? 13.354 -3.896 -14.672 1.00 54.06 81 SER A N 1
ATOM 614 C CA . SER A 1 81 ? 13.453 -3.608 -16.107 1.00 54.06 81 SER A CA 1
ATOM 615 C C . SER A 1 81 ? 13.872 -4.871 -16.837 1.00 54.06 81 SER A C 1
ATOM 617 O O . SER A 1 81 ? 14.881 -5.444 -16.359 1.00 54.06 81 SER A O 1
#